Protein AF-A0A8S1LLL3-F1 (afdb_monomer)

Organism: NCBI:txid65129

pLDDT: mean 81.19, std 13.96, range [47.59, 97.06]

Radius of gyration: 31.48 Å; Cα contacts (8 Å, |Δi|>4): 76; chains: 1; bounding box: 85×36×88 Å

Foldseek 3Di:
DDDPPDDDPDPPPPPPPPPPPDPDPPPQPQQVVLLVLLQVLQVVLVVLVVVLVVVCVVPNDPVSVVSNVSSCVSNVSSVVSNVLVVCVVVVPPPRGSVPGDRPDD

Sequence (105 aa):
MKDYSETRPLNKKRVVRSESPPPLRIRYNRPYKTIVLSFFLLSAGILFTEQGILQYQEKGLGETYPIFILAIMLLIPGVFYSGMFILIVLGIGGFTYDMLPSVNN

Mean predicted aligned error: 13.16 Å

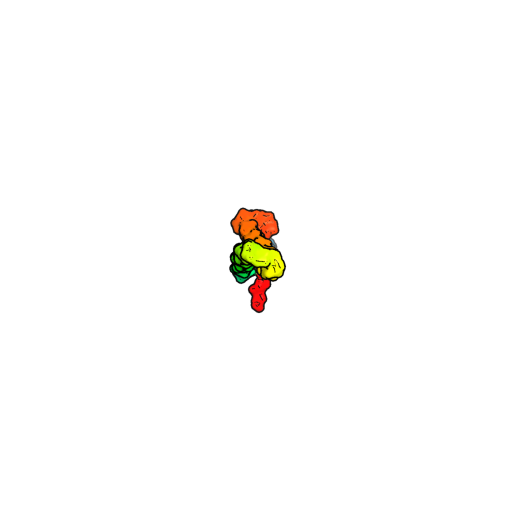InterPro domains:
  IPR008590 Transmembrane protein 230/134 [PF05915] (25-102)

Structure (mmCIF, N/CA/C/O backbone):
data_AF-A0A8S1LLL3-F1
#
_entry.id   AF-A0A8S1LLL3-F1
#
loop_
_atom_site.group_PDB
_atom_site.id
_atom_site.type_symbol
_atom_site.label_atom_id
_atom_site.label_alt_id
_atom_site.label_comp_id
_atom_site.label_asym_id
_atom_site.label_entity_id
_atom_site.label_seq_id
_atom_site.pdbx_PDB_ins_code
_atom_site.Cartn_x
_atom_site.Cartn_y
_atom_site.Cartn_z
_atom_site.occupancy
_atom_site.B_iso_or_equiv
_atom_site.auth_seq_id
_atom_site.auth_comp_id
_atom_site.auth_asym_id
_atom_site.auth_atom_id
_atom_site.pdbx_PDB_model_num
ATOM 1 N N . MET A 1 1 ? 62.919 -29.865 -66.791 1.00 50.34 1 MET A N 1
ATOM 2 C CA . MET A 1 1 ? 63.396 -28.942 -65.739 1.00 50.34 1 MET A CA 1
ATOM 3 C C . MET A 1 1 ? 62.191 -28.617 -64.868 1.00 50.34 1 MET A C 1
ATOM 5 O O . MET A 1 1 ? 61.206 -28.147 -65.416 1.00 50.34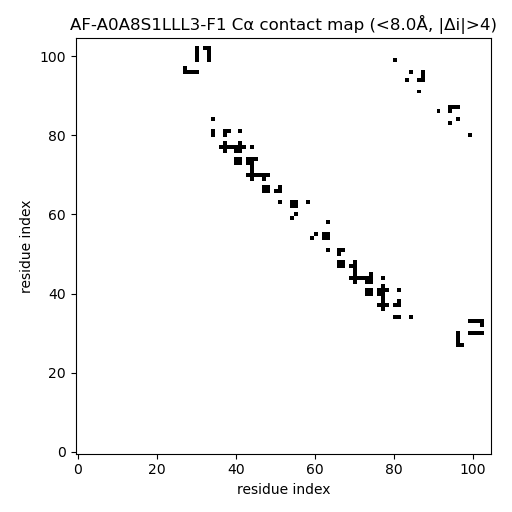 1 MET A O 1
ATOM 9 N N . LYS A 1 2 ? 62.180 -29.031 -63.594 1.00 47.59 2 LYS A N 1
ATOM 10 C CA . LYS A 1 2 ? 61.034 -28.838 -62.687 1.00 47.59 2 LYS A CA 1
ATOM 11 C C . LYS A 1 2 ? 61.208 -27.502 -61.966 1.00 47.59 2 LYS A C 1
ATOM 13 O O . LYS A 1 2 ? 62.124 -27.392 -61.157 1.00 47.59 2 LYS A O 1
ATOM 18 N N . ASP A 1 3 ? 60.354 -26.530 -62.266 1.00 54.78 3 ASP A N 1
ATOM 19 C CA . ASP A 1 3 ? 60.279 -25.280 -61.509 1.00 54.78 3 ASP A CA 1
ATOM 20 C C . ASP A 1 3 ? 59.449 -25.508 -60.244 1.00 54.78 3 ASP A C 1
ATOM 22 O O . ASP A 1 3 ? 58.238 -25.723 -60.293 1.00 54.78 3 ASP A O 1
ATOM 26 N N . TYR A 1 4 ? 60.124 -25.507 -59.098 1.00 58.31 4 TYR A N 1
ATOM 27 C CA . TYR A 1 4 ? 59.497 -25.533 -57.782 1.00 58.31 4 TYR A CA 1
ATOM 28 C C . TYR A 1 4 ? 59.288 -24.089 -57.314 1.00 58.31 4 TYR A C 1
ATOM 30 O O . TYR A 1 4 ? 60.053 -23.573 -56.503 1.00 58.31 4 TYR A O 1
ATOM 38 N N . SER A 1 5 ? 58.258 -23.411 -57.828 1.00 61.78 5 SER A N 1
ATOM 39 C CA . SER A 1 5 ? 57.829 -22.128 -57.263 1.00 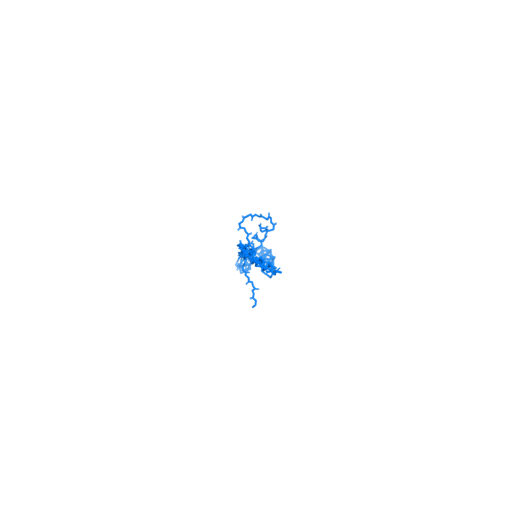61.78 5 SER A CA 1
ATOM 40 C C . SER A 1 5 ? 57.013 -22.387 -55.993 1.00 61.78 5 SER A C 1
ATOM 42 O O . SER A 1 5 ? 55.825 -22.706 -56.039 1.00 61.78 5 SER A O 1
ATOM 44 N N . GLU A 1 6 ? 57.698 -22.299 -54.857 1.00 59.78 6 GLU A N 1
ATOM 45 C CA . GLU A 1 6 ? 57.199 -22.472 -53.493 1.00 59.78 6 GLU A CA 1
ATOM 46 C C . GLU A 1 6 ? 56.085 -21.445 -53.175 1.00 59.78 6 GLU A C 1
ATOM 48 O O . GLU A 1 6 ? 56.345 -20.315 -52.763 1.00 59.78 6 GLU A O 1
ATOM 53 N N . THR A 1 7 ? 54.810 -21.798 -53.363 1.00 59.97 7 THR A N 1
ATOM 54 C CA . THR A 1 7 ? 53.689 -20.952 -52.916 1.00 59.97 7 THR A CA 1
ATOM 55 C C . THR A 1 7 ? 53.483 -21.126 -51.415 1.00 59.97 7 THR A C 1
ATOM 57 O O . THR A 1 7 ? 52.747 -22.012 -50.978 1.00 59.97 7 THR A O 1
ATOM 60 N N . ARG A 1 8 ? 54.121 -20.282 -50.599 1.00 63.34 8 ARG A N 1
ATOM 61 C CA . ARG A 1 8 ? 53.780 -20.178 -49.172 1.00 63.34 8 ARG A CA 1
ATOM 62 C C . ARG A 1 8 ? 52.448 -19.436 -49.036 1.00 63.34 8 ARG A C 1
ATOM 64 O O . ARG A 1 8 ? 52.376 -18.277 -49.449 1.00 63.34 8 ARG A O 1
ATOM 71 N N . PRO A 1 9 ? 51.390 -20.034 -48.461 1.00 57.69 9 PRO A N 1
ATOM 72 C CA . PRO A 1 9 ? 50.170 -19.286 -48.212 1.00 57.69 9 PRO A CA 1
ATOM 73 C C . PRO A 1 9 ? 50.451 -18.218 -47.150 1.00 57.69 9 PRO A C 1
ATOM 75 O O . PRO A 1 9 ? 50.887 -18.525 -46.038 1.00 57.69 9 PRO A O 1
ATOM 78 N N . LEU A 1 10 ? 50.211 -16.955 -47.516 1.00 63.34 10 LEU A N 1
ATOM 79 C CA . LEU A 1 10 ? 50.254 -15.813 -46.609 1.00 63.34 10 LEU A CA 1
ATOM 80 C C . LEU A 1 10 ? 49.419 -16.140 -45.366 1.00 63.34 10 LEU A C 1
ATOM 82 O O . LEU A 1 10 ? 48.229 -16.445 -45.461 1.00 63.34 10 LEU A O 1
ATOM 86 N N . ASN A 1 11 ? 50.062 -16.078 -44.202 1.00 61.19 11 ASN A N 1
ATOM 87 C CA . ASN A 1 11 ? 49.442 -16.265 -42.900 1.00 61.19 11 ASN A CA 1
ATOM 88 C C . ASN A 1 11 ? 48.256 -15.296 -42.761 1.00 61.19 11 ASN A C 1
ATOM 90 O O . ASN A 1 11 ? 48.428 -14.092 -42.552 1.00 61.19 11 ASN A O 1
ATOM 94 N N . LYS A 1 12 ? 47.041 -15.828 -42.932 1.00 60.69 12 LYS A N 1
ATOM 95 C CA . LYS A 1 12 ? 45.783 -15.110 -42.751 1.00 60.69 12 LYS A CA 1
ATOM 96 C C . LYS A 1 12 ? 45.675 -14.751 -41.274 1.00 60.69 12 LYS A C 1
ATOM 98 O O . LYS A 1 12 ? 45.173 -15.547 -40.482 1.00 60.69 12 LYS A O 1
ATOM 103 N N . LYS A 1 13 ? 46.156 -13.558 -40.902 1.00 61.12 13 LYS A N 1
ATOM 104 C CA . LYS A 1 13 ? 45.937 -12.976 -39.572 1.00 61.12 13 LYS A CA 1
ATOM 105 C C . LYS A 1 13 ? 44.446 -13.093 -39.259 1.00 61.12 13 LYS A C 1
ATOM 107 O O . LYS A 1 13 ? 43.624 -12.437 -39.900 1.00 61.12 13 LYS A O 1
ATOM 112 N N . ARG A 1 14 ? 44.087 -13.960 -38.306 1.00 64.75 14 ARG A N 1
ATOM 113 C CA . ARG A 1 14 ? 42.735 -13.981 -37.745 1.00 64.75 14 ARG A CA 1
ATOM 114 C C . ARG A 1 14 ? 42.510 -12.603 -37.144 1.00 64.75 14 ARG A C 1
ATOM 116 O O . ARG A 1 14 ? 43.152 -12.249 -36.160 1.00 64.75 14 ARG A O 1
ATOM 123 N N . VAL A 1 15 ? 41.621 -11.830 -37.755 1.00 65.25 15 VAL A N 1
ATOM 124 C CA . VAL A 1 15 ? 41.028 -10.665 -37.108 1.00 65.25 15 VAL A CA 1
ATOM 125 C C . VAL A 1 15 ? 40.229 -11.230 -35.942 1.00 65.25 15 VAL A C 1
ATOM 127 O O . VAL A 1 15 ? 39.118 -11.724 -36.121 1.00 65.25 15 VAL A O 1
ATOM 130 N N . VAL A 1 16 ? 40.844 -11.262 -34.761 1.00 65.25 16 VAL A N 1
ATOM 131 C CA . VAL A 1 16 ? 40.122 -11.480 -33.512 1.00 65.25 16 VAL A CA 1
ATOM 132 C C . VAL A 1 16 ? 39.260 -10.242 -33.371 1.00 65.25 16 VAL A C 1
ATOM 134 O O . VAL A 1 16 ? 39.746 -9.184 -32.976 1.00 65.25 16 VAL A O 1
ATOM 137 N N . ARG A 1 17 ? 38.006 -10.331 -33.823 1.00 64.94 17 ARG A N 1
ATOM 138 C CA . ARG A 1 17 ? 37.040 -9.279 -33.552 1.00 64.94 17 ARG A CA 1
ATOM 139 C C . ARG A 1 17 ? 36.981 -9.143 -32.041 1.00 64.94 17 ARG A C 1
ATOM 141 O O . ARG A 1 17 ? 36.552 -10.062 -31.349 1.00 64.94 17 ARG A O 1
ATOM 148 N N . SER A 1 18 ? 37.405 -7.989 -31.548 1.00 64.44 18 SER A N 1
ATOM 149 C CA . SER A 1 18 ? 37.011 -7.466 -30.250 1.00 64.44 18 SER A CA 1
ATOM 150 C C . SER A 1 18 ? 35.523 -7.113 -30.320 1.00 64.44 18 SER A C 1
ATOM 152 O O . SER A 1 18 ? 35.139 -5.953 -30.210 1.00 64.44 18 SER A O 1
ATOM 154 N N . GLU A 1 19 ? 34.677 -8.100 -30.617 1.00 68.00 19 GLU A N 1
ATOM 155 C CA . GLU A 1 19 ? 33.266 -8.009 -30.295 1.00 68.00 19 GLU A CA 1
ATOM 156 C C . GLU A 1 19 ? 33.254 -8.058 -28.770 1.00 68.00 19 GLU A C 1
ATOM 158 O O . GLU A 1 19 ? 33.456 -9.107 -28.155 1.00 68.00 19 GLU A O 1
ATOM 163 N N . SER A 1 20 ? 33.155 -6.876 -28.156 1.00 70.31 20 SER A N 1
ATOM 164 C CA . SER A 1 20 ? 32.773 -6.766 -26.756 1.00 70.31 20 SER A CA 1
ATOM 165 C C . SER A 1 20 ? 31.594 -7.716 -26.538 1.00 70.31 20 SER A C 1
ATOM 167 O O . SER A 1 20 ? 30.707 -7.778 -27.399 1.00 70.31 20 SER A O 1
ATOM 169 N N . PRO A 1 21 ? 31.606 -8.515 -25.454 1.00 75.81 21 PRO A N 1
ATOM 170 C CA . PRO A 1 21 ? 30.572 -9.512 -25.247 1.00 75.81 21 PRO A CA 1
ATOM 171 C C . PRO A 1 21 ? 29.208 -8.827 -25.378 1.00 75.81 21 PRO A C 1
ATOM 173 O O . PRO A 1 21 ? 29.049 -7.710 -24.869 1.00 75.81 21 PRO A O 1
ATOM 176 N N . PRO A 1 22 ? 28.245 -9.440 -26.093 1.00 73.69 22 PRO A N 1
ATOM 177 C CA . PRO A 1 22 ? 26.919 -8.865 -26.230 1.00 73.69 22 PRO A CA 1
ATOM 178 C C . PRO A 1 22 ? 26.404 -8.504 -24.833 1.00 73.69 22 PRO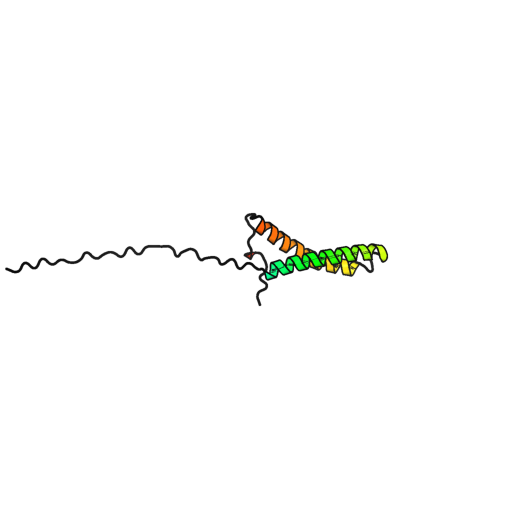 A C 1
ATOM 180 O O . PRO A 1 22 ? 26.620 -9.286 -23.899 1.00 73.69 22 PRO A O 1
ATOM 183 N N . PRO A 1 23 ? 25.775 -7.327 -24.663 1.00 73.81 23 PRO A N 1
ATOM 184 C CA .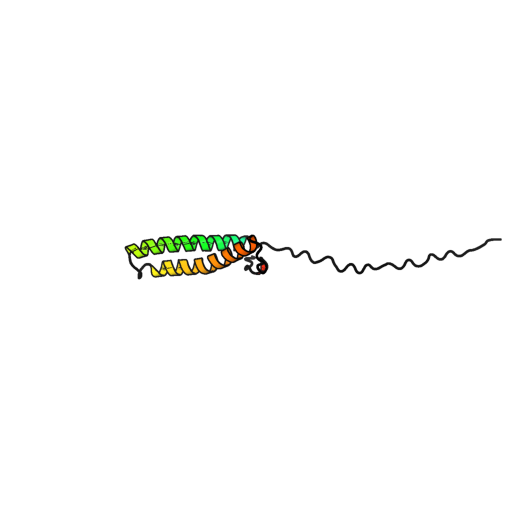 PRO A 1 23 ? 25.346 -6.869 -23.353 1.00 73.81 23 PRO A CA 1
ATOM 185 C C . PRO A 1 23 ? 24.527 -7.971 -22.685 1.00 73.81 23 PRO A C 1
ATOM 187 O O . PRO A 1 23 ? 23.646 -8.569 -23.316 1.00 73.81 23 PRO A O 1
ATOM 190 N N . LEU A 1 24 ? 24.856 -8.265 -21.422 1.00 72.38 24 LEU A N 1
ATOM 191 C CA . LEU A 1 24 ? 24.112 -9.217 -20.607 1.00 72.38 24 LEU A CA 1
ATOM 192 C C . LEU A 1 24 ? 22.636 -8.851 -20.721 1.00 72.38 24 LEU A C 1
ATOM 194 O O . LEU A 1 24 ? 22.238 -7.742 -20.365 1.00 72.38 24 LEU A O 1
ATOM 198 N N . ARG A 1 25 ? 21.828 -9.763 -21.270 1.00 66.06 25 ARG A N 1
ATOM 199 C CA . ARG A 1 25 ? 20.378 -9.589 -21.301 1.00 66.06 25 ARG A CA 1
ATOM 200 C C . ARG A 1 25 ? 19.926 -9.539 -19.848 1.00 66.06 25 ARG A C 1
ATOM 202 O O . ARG A 1 25 ? 19.799 -10.589 -19.219 1.00 66.06 25 ARG A O 1
ATOM 209 N N . ILE A 1 26 ? 19.722 -8.337 -19.312 1.00 61.69 26 ILE A N 1
ATOM 210 C CA . ILE A 1 26 ? 19.139 -8.154 -17.987 1.00 61.69 26 ILE A CA 1
ATOM 211 C C . ILE A 1 26 ? 17.728 -8.716 -18.093 1.00 61.69 26 ILE A C 1
ATOM 213 O O . ILE A 1 26 ? 16.834 -8.128 -18.706 1.00 61.69 26 ILE A O 1
ATOM 217 N N . ARG A 1 27 ? 17.546 -9.930 -17.579 1.00 58.66 27 ARG A N 1
ATOM 218 C CA . ARG A 1 27 ? 16.231 -10.540 -17.482 1.00 58.66 27 ARG A CA 1
ATOM 219 C C . ARG A 1 27 ? 15.543 -9.833 -16.322 1.00 58.66 27 ARG A C 1
ATOM 221 O O . ARG A 1 27 ? 15.713 -10.237 -15.179 1.00 58.66 27 ARG A O 1
ATOM 228 N N . TYR A 1 28 ? 14.804 -8.768 -16.623 1.00 61.03 28 TYR A N 1
ATOM 229 C CA . TYR A 1 28 ? 13.932 -8.125 -15.646 1.00 61.03 28 TYR A CA 1
ATOM 230 C C . TYR A 1 28 ? 12.935 -9.163 -15.136 1.00 61.03 28 TYR A C 1
ATOM 232 O O . TYR A 1 28 ? 11.994 -9.543 -15.840 1.00 61.03 28 TYR A O 1
ATOM 240 N N . ASN A 1 29 ? 13.173 -9.663 -13.926 1.00 68.75 29 ASN A N 1
ATOM 241 C CA . ASN A 1 29 ? 12.236 -10.548 -13.267 1.00 68.75 29 ASN A CA 1
ATOM 242 C C . ASN A 1 29 ? 11.100 -9.678 -12.742 1.00 68.75 29 ASN A C 1
ATOM 244 O O . ASN A 1 29 ? 11.254 -9.000 -11.733 1.00 68.75 29 ASN A O 1
ATOM 248 N N . ARG A 1 30 ? 9.980 -9.636 -13.463 1.00 75.00 30 ARG A N 1
ATOM 249 C CA . ARG A 1 30 ? 8.805 -8.875 -13.033 1.00 75.00 30 ARG A CA 1
ATOM 250 C C . ARG A 1 30 ? 8.270 -9.520 -11.745 1.00 75.00 30 ARG A C 1
ATOM 252 O O . ARG A 1 30 ? 7.830 -10.671 -11.804 1.00 75.00 30 ARG A O 1
ATOM 259 N N . PRO A 1 31 ? 8.289 -8.832 -10.589 1.00 82.94 31 PRO A N 1
ATOM 260 C CA . PRO A 1 31 ? 7.911 -9.416 -9.307 1.00 82.94 31 PRO A CA 1
ATOM 261 C C . PRO A 1 31 ? 6.383 -9.447 -9.170 1.00 82.94 31 PRO A C 1
ATOM 263 O O . PRO A 1 31 ? 5.789 -8.731 -8.367 1.00 82.94 31 PRO A O 1
ATOM 266 N N . TYR A 1 32 ? 5.728 -10.288 -9.975 1.00 82.44 32 TYR A N 1
ATOM 267 C CA . TYR A 1 32 ? 4.267 -10.392 -10.042 1.00 82.44 32 TYR A CA 1
ATOM 268 C C . TYR A 1 32 ? 3.629 -10.667 -8.676 1.00 82.44 32 TYR A C 1
ATOM 270 O O . TYR A 1 32 ? 2.589 -10.096 -8.370 1.00 82.44 32 TYR A O 1
ATOM 278 N N . LYS A 1 33 ? 4.274 -11.478 -7.826 1.00 85.88 33 LYS A N 1
ATOM 279 C CA . LYS A 1 33 ? 3.803 -11.753 -6.460 1.00 85.88 33 LYS A CA 1
ATOM 280 C C . LYS A 1 33 ? 3.736 -10.486 -5.609 1.00 85.88 33 LYS A C 1
ATOM 282 O O . LYS A 1 33 ? 2.731 -10.250 -4.953 1.00 85.88 33 LYS A O 1
ATOM 287 N N . THR A 1 34 ? 4.782 -9.666 -5.653 1.00 86.81 34 THR A N 1
ATOM 288 C CA . THR A 1 34 ? 4.864 -8.408 -4.901 1.00 86.81 34 THR A CA 1
ATOM 289 C C . THR A 1 34 ? 3.828 -7.405 -5.391 1.00 86.81 34 THR A C 1
ATOM 291 O O . THR A 1 34 ? 3.214 -6.721 -4.582 1.00 86.81 34 THR A O 1
ATOM 294 N N . ILE A 1 35 ? 3.587 -7.366 -6.705 1.00 88.06 35 ILE A N 1
ATOM 295 C CA . ILE A 1 35 ? 2.554 -6.517 -7.311 1.00 88.06 35 ILE A CA 1
ATOM 296 C C . ILE A 1 35 ? 1.161 -6.957 -6.845 1.00 88.06 35 ILE A C 1
ATOM 298 O O . ILE A 1 35 ? 0.371 -6.141 -6.388 1.00 88.06 35 ILE A O 1
ATOM 302 N N . VAL A 1 36 ? 0.849 -8.253 -6.915 1.00 91.44 36 VAL A N 1
ATOM 303 C CA . VAL A 1 36 ? -0.449 -8.765 -6.446 1.00 91.44 36 VAL A CA 1
ATOM 304 C C . VAL A 1 36 ? -0.627 -8.508 -4.948 1.00 91.44 36 VAL A C 1
ATOM 306 O O . VAL A 1 36 ? -1.693 -8.066 -4.524 1.00 91.44 36 VAL A O 1
ATOM 309 N N . LEU A 1 37 ? 0.423 -8.723 -4.153 1.00 92.19 37 LEU A N 1
ATOM 310 C CA . LEU A 1 37 ? 0.399 -8.481 -2.715 1.00 92.19 37 LEU A CA 1
ATOM 311 C C . LEU A 1 37 ? 0.180 -7.000 -2.379 1.00 92.19 37 LEU A C 1
ATOM 313 O O . LEU A 1 37 ? -0.584 -6.707 -1.466 1.00 92.19 37 LEU A O 1
ATOM 317 N N . SER A 1 38 ? 0.802 -6.064 -3.101 1.00 92.56 38 SER A N 1
ATOM 318 C CA . SER A 1 38 ? 0.620 -4.632 -2.838 1.00 92.56 38 SER A CA 1
ATOM 319 C C . SER A 1 38 ? -0.801 -4.165 -3.134 1.00 92.56 38 SER A C 1
ATOM 321 O O . SER A 1 38 ? -1.387 -3.457 -2.317 1.00 92.56 38 SER A O 1
ATOM 323 N N . PHE A 1 39 ? -1.396 -4.618 -4.241 1.00 93.88 39 PHE A N 1
ATOM 324 C CA . PHE A 1 39 ? -2.803 -4.340 -4.534 1.00 93.88 39 PHE A CA 1
ATOM 325 C C . PHE A 1 39 ? -3.743 -4.982 -3.513 1.00 93.88 39 PHE A C 1
ATOM 327 O O . PHE A 1 39 ? -4.714 -4.349 -3.099 1.00 93.88 39 PHE A O 1
ATOM 334 N N . PHE A 1 40 ? -3.436 -6.199 -3.058 1.00 95.50 40 PHE A N 1
ATOM 335 C CA . PHE A 1 40 ? -4.190 -6.844 -1.988 1.00 95.50 40 PHE A CA 1
ATOM 336 C C . PHE A 1 40 ? -4.138 -6.021 -0.693 1.00 95.50 40 PHE A C 1
ATOM 338 O O . PHE A 1 40 ? -5.187 -5.670 -0.157 1.0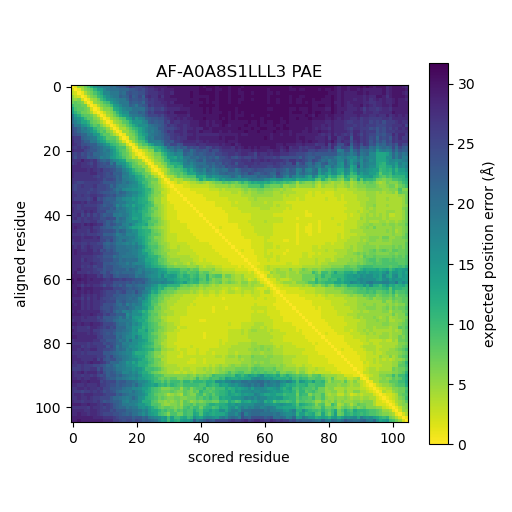0 95.50 40 PHE A O 1
ATOM 345 N N . LEU A 1 41 ? -2.940 -5.644 -0.237 1.00 95.62 41 LEU A N 1
ATOM 346 C CA . LEU A 1 41 ? -2.728 -4.807 0.950 1.00 95.62 41 LEU A CA 1
ATOM 347 C C . LEU A 1 41 ? -3.474 -3.472 0.844 1.00 95.62 41 LEU A C 1
ATOM 349 O O . LEU A 1 41 ? -4.156 -3.075 1.786 1.00 95.62 41 LEU A O 1
ATOM 353 N N . LEU A 1 42 ? -3.397 -2.815 -0.317 1.00 95.56 42 LEU A N 1
ATOM 354 C CA . LEU A 1 42 ? -4.115 -1.573 -0.589 1.00 95.56 42 LEU A CA 1
ATOM 355 C C . LEU A 1 42 ? -5.632 -1.767 -0.459 1.00 95.56 42 LEU A C 1
ATOM 357 O O . LEU A 1 42 ? -6.286 -1.019 0.261 1.00 95.56 42 LEU A O 1
ATOM 361 N N . SER A 1 43 ? -6.186 -2.789 -1.119 1.00 96.62 43 SER A N 1
ATOM 362 C CA . SER A 1 43 ? -7.626 -3.068 -1.084 1.00 96.62 43 SER A CA 1
ATOM 363 C C . SER A 1 43 ? -8.118 -3.421 0.322 1.00 96.62 43 SER A C 1
ATOM 365 O O . SER A 1 43 ? -9.114 -2.868 0.780 1.00 96.62 43 SER A O 1
ATOM 367 N N . ALA A 1 44 ? -7.382 -4.266 1.049 1.00 96.56 44 ALA A N 1
ATOM 368 C CA . ALA A 1 44 ? -7.708 -4.640 2.419 1.00 96.56 44 ALA A CA 1
ATOM 369 C C . ALA A 1 44 ? -7.639 -3.428 3.357 1.00 96.56 44 ALA A C 1
ATOM 371 O O . ALA A 1 44 ? -8.528 -3.235 4.181 1.00 96.56 44 ALA A O 1
ATOM 372 N N . GLY A 1 45 ? -6.622 -2.578 3.202 1.00 96.31 45 GLY A N 1
ATOM 373 C CA . GLY A 1 45 ? -6.482 -1.348 3.973 1.00 96.31 45 GLY A CA 1
ATOM 374 C C . GLY A 1 45 ? -7.639 -0.367 3.753 1.00 96.31 45 GLY A C 1
ATOM 375 O O . GLY A 1 45 ? -8.140 0.210 4.718 1.00 96.31 45 GLY A O 1
ATOM 376 N N . ILE A 1 46 ? -8.116 -0.222 2.510 1.00 96.88 46 ILE A N 1
ATOM 377 C CA . ILE A 1 46 ? -9.304 0.588 2.186 1.00 96.88 46 ILE A CA 1
ATOM 378 C C . ILE A 1 46 ? -10.550 0.017 2.873 1.00 96.88 46 ILE A C 1
ATOM 380 O O . ILE A 1 46 ? -11.263 0.766 3.536 1.00 96.88 46 ILE A O 1
ATOM 384 N N . LEU A 1 47 ? -10.771 -1.300 2.789 1.00 97.06 47 LEU A N 1
ATOM 385 C CA . LEU A 1 47 ? -11.910 -1.957 3.439 1.00 97.06 47 LEU A CA 1
ATOM 386 C C . LEU A 1 47 ? -11.889 -1.773 4.961 1.00 97.06 47 LEU A C 1
ATOM 388 O O . LEU A 1 47 ? -12.904 -1.418 5.552 1.00 97.06 47 LEU A O 1
ATOM 392 N N . PHE A 1 48 ? -10.735 -1.953 5.609 1.00 96.00 48 PHE A N 1
ATOM 393 C CA . PHE A 1 48 ? -10.624 -1.705 7.049 1.00 96.00 48 PHE A CA 1
ATOM 394 C C . PHE A 1 48 ? -10.820 -0.233 7.410 1.00 96.00 48 PHE A C 1
ATOM 396 O O . PHE A 1 48 ? -11.359 0.061 8.471 1.00 96.00 48 PHE A O 1
ATOM 403 N N . THR A 1 49 ? -10.433 0.694 6.533 1.00 95.69 49 THR A N 1
ATOM 404 C CA . THR A 1 49 ? -10.680 2.126 6.747 1.00 95.69 49 THR A CA 1
ATOM 405 C C . THR A 1 49 ? -12.173 2.434 6.683 1.00 95.69 49 THR A C 1
ATOM 407 O O . THR A 1 49 ? -12.682 3.135 7.551 1.00 95.69 49 THR A O 1
ATOM 410 N N . GLU A 1 50 ? -12.887 1.881 5.701 1.00 96.00 50 GLU A N 1
ATOM 411 C CA . GLU A 1 50 ? -14.338 2.036 5.561 1.00 96.00 50 GLU A CA 1
ATOM 412 C C . GLU A 1 50 ? -15.082 1.463 6.775 1.00 96.00 50 GLU A C 1
ATOM 414 O O . GLU A 1 50 ? -15.884 2.160 7.396 1.00 96.00 50 GLU A O 1
ATOM 419 N N . GLN A 1 51 ? -14.749 0.232 7.178 1.00 94.56 51 GLN A N 1
ATOM 420 C CA . GLN A 1 51 ? -15.305 -0.391 8.384 1.00 94.56 51 GLN A CA 1
ATOM 421 C C . GLN A 1 51 ? -14.972 0.411 9.649 1.00 94.56 51 GLN A C 1
ATOM 423 O O . GLN A 1 51 ? -15.830 0.598 10.508 1.00 94.56 51 GLN A O 1
ATOM 428 N N . GLY A 1 52 ? -13.749 0.941 9.744 1.00 93.75 52 GLY A N 1
ATOM 429 C CA . GLY A 1 52 ? -13.341 1.829 10.828 1.00 93.75 52 GLY A CA 1
ATOM 430 C C . GLY A 1 52 ? -14.178 3.108 10.871 1.00 93.75 52 GLY A C 1
ATOM 431 O O . GLY A 1 52 ? -14.625 3.508 11.936 1.00 93.75 52 GLY A O 1
ATOM 432 N N . ILE A 1 53 ? -14.471 3.740 9.734 1.00 94.81 53 ILE A N 1
ATOM 433 C CA . ILE A 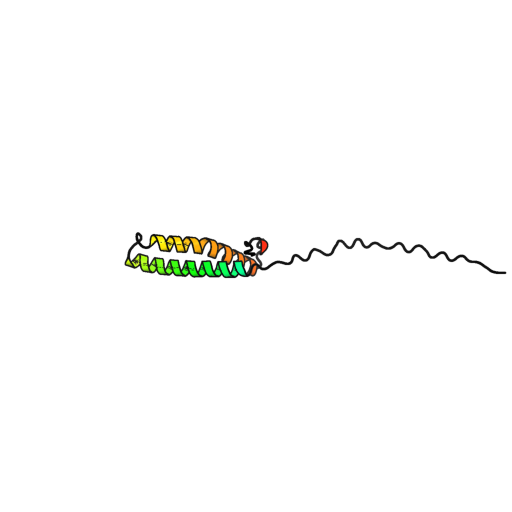1 53 ? -15.317 4.944 9.701 1.00 94.81 53 ILE A CA 1
ATOM 434 C C . ILE A 1 53 ? -16.740 4.630 10.179 1.00 94.81 53 ILE A C 1
ATOM 436 O O . ILE A 1 53 ? -17.278 5.380 10.993 1.00 94.81 53 ILE A O 1
ATOM 440 N N . LEU A 1 54 ? -17.326 3.520 9.721 1.00 94.25 54 LEU A N 1
ATOM 441 C CA . LEU A 1 54 ? -18.660 3.092 10.153 1.00 94.25 54 LEU A CA 1
ATOM 442 C C . LEU A 1 54 ? -18.695 2.828 11.664 1.00 94.25 54 LEU A C 1
ATOM 444 O O . LEU A 1 54 ? -19.534 3.372 12.378 1.00 94.25 54 LEU A O 1
ATOM 448 N N . GLN A 1 55 ? -17.728 2.072 12.184 1.00 92.56 55 GLN A N 1
ATOM 449 C CA . GLN A 1 55 ? -17.672 1.753 13.609 1.00 92.56 55 GLN A CA 1
ATOM 450 C C . GLN A 1 55 ? -17.342 2.973 14.480 1.00 92.56 55 GLN A C 1
ATOM 452 O O . GLN A 1 55 ? -17.840 3.082 15.603 1.00 92.56 55 GLN A O 1
ATOM 457 N N . TYR A 1 56 ? -16.567 3.925 13.957 1.00 94.00 56 TYR A N 1
ATOM 458 C CA . TYR A 1 56 ? -16.295 5.187 14.636 1.00 94.00 56 TYR A CA 1
ATOM 459 C C . TYR A 1 56 ? -17.578 5.984 14.881 1.00 94.00 56 TYR A C 1
ATOM 461 O O . TYR A 1 56 ? -17.757 6.532 15.969 1.00 94.00 56 TYR A O 1
ATOM 469 N N . GLN A 1 57 ? -18.475 6.020 13.893 1.00 92.19 57 GLN A N 1
ATOM 470 C CA . GLN A 1 57 ? -19.756 6.716 14.010 1.00 92.19 57 GLN A CA 1
ATOM 471 C C . GLN A 1 57 ? -20.674 6.076 15.059 1.00 92.19 57 GLN A C 1
ATOM 473 O O . GLN A 1 57 ? -21.414 6.791 15.729 1.00 92.19 57 GLN A O 1
ATOM 478 N N . GLU A 1 58 ? -20.607 4.755 15.234 1.00 92.00 58 GLU A N 1
ATOM 479 C CA . GLU A 1 58 ? -21.465 4.022 16.172 1.00 92.00 58 GLU A CA 1
ATOM 480 C C . GLU A 1 58 ? -20.923 3.986 17.606 1.00 92.00 58 GLU A C 1
ATOM 482 O O . GLU A 1 58 ? -21.687 4.117 18.562 1.00 92.00 58 GLU A O 1
ATOM 487 N N . LYS A 1 59 ? -19.612 3.775 17.773 1.00 89.94 59 LYS A N 1
ATOM 488 C CA . LYS A 1 59 ? -19.000 3.412 19.068 1.00 89.94 59 LYS A CA 1
ATOM 489 C C . LYS A 1 59 ? -17.903 4.370 19.533 1.00 89.94 59 LYS A C 1
ATOM 491 O O . LYS A 1 59 ? -17.358 4.217 20.626 1.00 89.94 59 LYS A O 1
ATOM 496 N N . GLY A 1 60 ? -17.569 5.373 18.722 1.00 88.06 60 GLY A N 1
ATOM 497 C CA . GLY A 1 60 ? -16.516 6.343 19.015 1.00 88.06 60 GLY A CA 1
ATOM 498 C C . GLY A 1 60 ? -15.094 5.791 18.846 1.00 88.06 60 GLY A C 1
ATOM 499 O O . GLY A 1 60 ? -14.866 4.668 18.389 1.00 88.06 60 GLY A O 1
ATOM 500 N N . LEU A 1 61 ? -14.091 6.616 19.175 1.00 85.12 61 LEU A N 1
ATOM 501 C CA . LEU A 1 61 ? -12.677 6.308 18.895 1.00 85.12 61 LEU A CA 1
ATOM 502 C C . LEU A 1 61 ? -12.124 5.133 19.710 1.00 85.12 61 LEU A C 1
ATOM 504 O O . LEU A 1 61 ? -11.254 4.419 19.213 1.00 85.12 61 LEU A O 1
ATOM 508 N N . GLY A 1 62 ? -12.605 4.932 20.941 1.00 85.56 62 GLY A N 1
ATOM 509 C CA . GLY A 1 62 ? -12.026 3.965 21.880 1.00 85.56 62 GLY A CA 1
ATOM 510 C C . GLY A 1 62 ? -12.065 2.524 21.370 1.00 85.56 62 GLY A C 1
ATOM 511 O O . GLY A 1 62 ? -11.073 1.809 21.467 1.00 85.56 62 GLY A O 1
ATOM 512 N N . GLU A 1 63 ? -13.179 2.122 20.759 1.00 84.69 63 GLU A N 1
ATOM 513 C CA . GLU A 1 63 ? -13.340 0.773 20.201 1.00 84.69 63 GLU A CA 1
ATOM 514 C C . GLU A 1 63 ? -12.812 0.640 18.766 1.00 84.69 63 GLU A C 1
ATOM 516 O O . GLU A 1 63 ? -12.577 -0.467 18.288 1.00 84.69 63 GLU A O 1
ATOM 521 N N . THR A 1 64 ? -12.607 1.762 18.078 1.00 91.88 64 THR A N 1
ATOM 522 C CA . THR A 1 64 ? -12.314 1.785 16.637 1.00 91.88 64 THR A CA 1
ATOM 523 C C . THR A 1 64 ? -10.822 1.933 16.328 1.00 91.88 64 THR A C 1
ATOM 525 O O . THR A 1 64 ? -10.343 1.511 15.275 1.00 91.88 64 THR A O 1
ATOM 528 N N . TYR A 1 65 ? -10.052 2.473 17.276 1.00 92.25 65 TYR A N 1
ATOM 529 C CA . TYR A 1 65 ? -8.592 2.590 17.222 1.00 92.25 65 TYR A CA 1
ATOM 530 C C . TYR A 1 65 ? -7.850 1.348 16.664 1.00 92.25 65 TYR A C 1
ATOM 532 O O . TYR A 1 65 ? -6.977 1.534 15.810 1.00 92.25 65 TYR A O 1
ATOM 540 N N . PRO A 1 66 ? -8.180 0.093 17.050 1.00 93.56 66 PRO A N 1
ATOM 541 C CA . PRO A 1 66 ? -7.439 -1.079 16.582 1.00 93.56 66 PRO A CA 1
ATOM 542 C C . PRO A 1 66 ? -7.604 -1.298 15.076 1.00 93.56 66 PRO A C 1
ATOM 544 O O . PRO A 1 66 ? -6.653 -1.666 14.389 1.00 93.56 66 PRO A O 1
ATOM 547 N N . ILE A 1 67 ? -8.805 -1.035 14.554 1.00 93.44 67 ILE A N 1
ATOM 548 C CA . ILE A 1 67 ? -9.134 -1.200 13.135 1.00 93.44 67 ILE A CA 1
ATOM 549 C C . ILE A 1 67 ? -8.401 -0.155 12.305 1.00 93.44 67 ILE A C 1
ATOM 551 O O . ILE A 1 67 ? -7.833 -0.491 11.268 1.00 93.44 67 ILE A O 1
ATOM 555 N N . PHE A 1 68 ? -8.330 1.087 12.787 1.00 94.00 68 PHE A N 1
ATOM 556 C CA . PHE A 1 68 ? -7.549 2.123 12.116 1.00 94.00 68 PHE A CA 1
ATOM 557 C C . PHE A 1 68 ? -6.051 1.818 12.106 1.00 94.00 68 PHE A C 1
ATOM 559 O O . PHE A 1 68 ? -5.406 2.037 11.083 1.00 94.00 68 PHE A O 1
ATOM 566 N N . ILE A 1 69 ? -5.490 1.262 13.185 1.00 95.38 69 ILE A N 1
ATOM 567 C CA . ILE A 1 69 ? -4.093 0.798 13.169 1.00 95.38 69 ILE A CA 1
ATOM 568 C C . ILE A 1 69 ? -3.893 -0.262 12.093 1.00 95.38 69 ILE A C 1
ATOM 570 O O . ILE A 1 69 ? -2.951 -0.169 11.307 1.00 95.38 69 ILE A O 1
ATOM 574 N N . LEU A 1 70 ? -4.779 -1.253 12.042 1.00 94.62 70 LEU A N 1
ATOM 575 C CA . LEU A 1 70 ? -4.682 -2.353 11.091 1.00 94.62 70 LEU A CA 1
ATOM 576 C C . LEU A 1 70 ? -4.808 -1.839 9.648 1.00 94.62 70 LEU A C 1
ATOM 578 O O . LEU A 1 70 ? -4.018 -2.218 8.784 1.00 94.62 70 LEU A O 1
ATOM 582 N N . ALA A 1 71 ? -5.714 -0.888 9.410 1.00 95.38 71 ALA A N 1
ATOM 583 C CA . ALA A 1 71 ? -5.838 -0.188 8.140 1.00 95.38 71 ALA A CA 1
ATOM 584 C C . ALA A 1 71 ? -4.543 0.544 7.754 1.00 95.38 71 ALA A C 1
ATOM 586 O O . ALA A 1 71 ? -4.050 0.361 6.644 1.00 95.38 71 ALA A O 1
ATOM 587 N N . ILE A 1 72 ? -3.944 1.314 8.670 1.00 95.94 72 ILE A N 1
ATOM 588 C CA . ILE A 1 72 ? -2.688 2.046 8.431 1.00 95.94 72 ILE A CA 1
ATOM 589 C C . ILE A 1 72 ? -1.535 1.081 8.121 1.00 95.94 72 ILE A C 1
ATOM 591 O O . ILE A 1 72 ? -0.785 1.307 7.169 1.00 95.94 72 ILE A O 1
ATOM 595 N N . MET A 1 73 ? -1.411 -0.014 8.877 1.00 96.44 73 MET A N 1
ATOM 596 C CA . MET A 1 73 ? -0.370 -1.029 8.669 1.00 96.44 73 MET A CA 1
ATOM 597 C C . MET A 1 73 ? -0.444 -1.680 7.284 1.00 96.44 73 MET A C 1
ATOM 599 O O . MET A 1 73 ? 0.589 -2.066 6.741 1.00 96.44 73 MET A O 1
ATOM 603 N N . LEU A 1 74 ? -1.641 -1.790 6.705 1.00 96.06 74 LEU A N 1
ATOM 604 C CA . LEU A 1 74 ? -1.852 -2.340 5.365 1.00 96.06 74 LEU A CA 1
ATOM 605 C C . LEU A 1 74 ? -1.716 -1.270 4.274 1.00 96.06 74 LEU A C 1
ATOM 607 O O . LEU A 1 74 ? -1.108 -1.518 3.231 1.00 96.06 74 LEU A O 1
ATOM 611 N N . LEU A 1 75 ? -2.240 -0.067 4.521 1.00 95.31 75 LEU A N 1
ATOM 612 C CA . LEU A 1 75 ? -2.246 1.030 3.557 1.00 95.31 75 LEU A CA 1
ATOM 613 C C . LEU A 1 75 ? -0.848 1.562 3.265 1.00 95.31 75 LEU A C 1
ATOM 615 O O . LEU A 1 75 ? -0.549 1.796 2.100 1.00 95.31 75 LEU A O 1
ATOM 619 N N . ILE A 1 76 ? 0.015 1.737 4.272 1.00 94.69 76 ILE A N 1
ATOM 620 C CA . ILE A 1 76 ? 1.371 2.270 4.060 1.00 94.69 76 ILE A CA 1
ATOM 621 C C . ILE A 1 76 ? 2.140 1.443 3.011 1.00 94.69 76 ILE A C 1
ATOM 623 O O . ILE A 1 76 ? 2.530 2.006 1.984 1.00 94.69 76 ILE A O 1
ATOM 627 N N . PRO A 1 77 ? 2.342 0.122 3.198 1.00 92.81 77 PRO A N 1
ATOM 628 C CA . PRO A 1 77 ? 3.018 -0.685 2.191 1.00 92.81 77 PRO A CA 1
ATOM 629 C C . PRO A 1 77 ? 2.175 -0.835 0.918 1.00 92.81 77 PRO A C 1
ATOM 631 O O . PRO A 1 77 ? 2.735 -0.800 -0.176 1.00 92.81 77 PRO A O 1
ATOM 634 N N . GLY A 1 78 ? 0.846 -0.960 1.034 1.00 93.25 78 GLY A N 1
ATOM 635 C CA . GLY A 1 78 ? -0.057 -1.084 -0.112 1.00 93.25 78 GLY A CA 1
ATOM 636 C C . GLY A 1 78 ? 0.095 0.075 -1.097 1.00 93.25 78 GLY A C 1
ATOM 637 O O . GLY A 1 78 ? 0.452 -0.157 -2.250 1.00 93.25 78 GLY A O 1
ATOM 638 N N . VAL A 1 79 ? -0.084 1.312 -0.619 1.00 94.69 79 VAL A N 1
ATOM 639 C CA . VAL A 1 79 ? 0.022 2.557 -1.399 1.00 94.69 79 VAL A CA 1
ATOM 640 C C . VAL A 1 79 ? 1.430 2.753 -1.945 1.00 94.69 79 VAL A C 1
ATOM 642 O O . VAL A 1 79 ? 1.586 3.100 -3.116 1.00 94.69 79 VAL A O 1
ATOM 645 N N . PHE A 1 80 ? 2.461 2.529 -1.125 1.00 91.88 80 PHE A N 1
ATOM 646 C CA . PHE A 1 80 ? 3.846 2.728 -1.544 1.00 91.88 80 PHE A CA 1
ATOM 647 C C . PHE A 1 80 ? 4.202 1.832 -2.737 1.00 91.88 80 PHE A C 1
ATOM 649 O O . PHE A 1 80 ? 4.638 2.317 -3.783 1.00 91.88 80 PHE A O 1
ATOM 656 N N . TYR A 1 81 ? 3.957 0.525 -2.628 1.00 90.44 81 TYR A N 1
ATOM 657 C CA . TYR A 1 81 ? 4.320 -0.420 -3.683 1.00 90.44 81 TYR A CA 1
ATOM 658 C C . TYR A 1 81 ? 3.377 -0.362 -4.889 1.00 90.44 81 TYR A C 1
ATOM 660 O O . TYR A 1 81 ? 3.839 -0.522 -6.021 1.00 90.44 81 TYR A O 1
ATOM 668 N N . SER A 1 82 ? 2.077 -0.109 -4.693 1.00 91.69 82 SER A N 1
ATOM 669 C CA . SER A 1 82 ? 1.155 0.105 -5.815 1.00 91.69 82 SER A CA 1
ATOM 670 C C . SER A 1 82 ? 1.501 1.385 -6.577 1.00 91.69 82 SER A C 1
ATOM 672 O O . SER A 1 82 ? 1.496 1.386 -7.805 1.00 91.69 82 SER A O 1
ATOM 674 N N . GLY A 1 83 ? 1.863 2.458 -5.866 1.00 90.81 83 GLY A N 1
ATOM 675 C CA . GLY A 1 83 ? 2.303 3.723 -6.450 1.00 90.81 83 GLY A CA 1
ATOM 676 C C . GLY A 1 83 ? 3.573 3.554 -7.276 1.00 90.81 83 GLY A C 1
ATOM 677 O O . GLY A 1 83 ? 3.595 3.933 -8.443 1.00 90.81 83 GLY A O 1
ATOM 678 N N . MET A 1 84 ? 4.592 2.889 -6.724 1.00 87.81 84 MET A N 1
ATOM 679 C CA . MET A 1 84 ? 5.818 2.551 -7.460 1.00 87.81 84 MET A CA 1
ATOM 680 C C . MET A 1 84 ? 5.512 1.761 -8.737 1.00 87.81 84 MET A C 1
ATOM 682 O O . MET A 1 84 ? 6.041 2.077 -9.800 1.00 87.81 84 MET A O 1
ATOM 686 N N . PHE A 1 85 ? 4.614 0.773 -8.670 1.00 87.62 85 PHE A N 1
ATOM 687 C CA . PHE A 1 85 ? 4.198 0.021 -9.853 1.00 87.62 85 PHE A CA 1
ATOM 688 C C . PHE A 1 85 ? 3.515 0.907 -10.906 1.00 87.62 85 PHE A C 1
ATOM 690 O O . PHE A 1 85 ? 3.826 0.787 -12.089 1.00 87.62 85 PHE A O 1
ATOM 697 N N . ILE A 1 86 ? 2.634 1.823 -10.495 1.00 88.38 86 ILE A N 1
ATOM 698 C CA . ILE A 1 86 ? 1.987 2.777 -11.406 1.00 88.38 86 ILE A CA 1
ATOM 699 C C . ILE A 1 86 ? 3.034 3.666 -12.090 1.00 88.38 86 ILE A C 1
ATOM 701 O O . ILE A 1 86 ? 2.984 3.827 -13.307 1.00 88.38 86 ILE A O 1
ATOM 705 N N . LEU A 1 87 ? 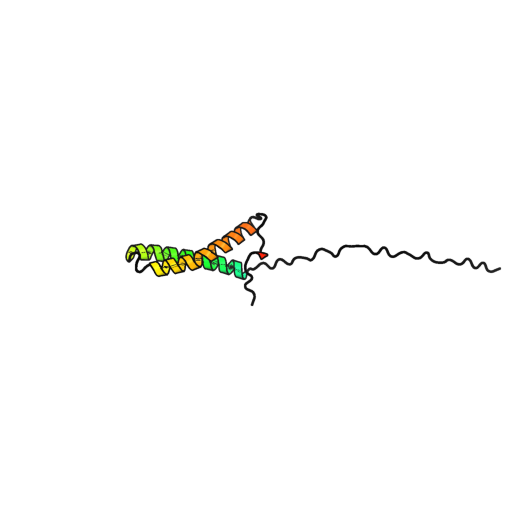4.019 4.187 -11.350 1.00 88.50 87 LEU A N 1
ATOM 706 C CA . LEU A 1 87 ? 5.101 5.009 -11.910 1.00 88.50 87 LEU A CA 1
ATOM 707 C C . LEU A 1 87 ? 5.944 4.235 -12.939 1.00 88.50 87 LEU A C 1
ATOM 709 O O . LEU A 1 87 ? 6.301 4.789 -13.979 1.00 88.50 87 LEU A O 1
ATOM 713 N N . ILE A 1 88 ? 6.197 2.944 -12.687 1.00 85.94 88 ILE A N 1
ATOM 714 C CA . ILE A 1 88 ? 6.874 2.047 -13.637 1.00 85.94 88 ILE A CA 1
ATOM 715 C C . ILE A 1 88 ? 6.027 1.856 -14.904 1.00 85.94 88 ILE A C 1
ATOM 717 O O . ILE A 1 88 ? 6.557 1.928 -16.011 1.00 85.94 88 ILE A O 1
ATOM 721 N N . VAL A 1 89 ? 4.714 1.636 -14.767 1.00 85.06 89 VAL A N 1
ATOM 722 C CA . VAL A 1 89 ? 3.795 1.467 -15.910 1.00 85.06 89 VAL A CA 1
ATOM 723 C C . VAL A 1 89 ? 3.679 2.749 -16.738 1.00 85.06 89 VAL A C 1
ATOM 725 O O . VAL A 1 89 ? 3.593 2.677 -17.961 1.00 85.06 89 VAL A O 1
ATOM 728 N 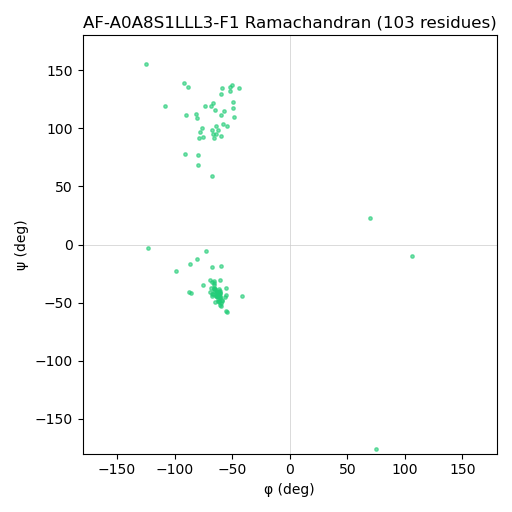N . LEU A 1 90 ? 3.737 3.916 -16.093 1.00 86.88 90 LEU A N 1
ATOM 729 C CA . LEU A 1 90 ? 3.762 5.223 -16.755 1.00 86.88 90 LEU A CA 1
ATOM 730 C C . LEU A 1 90 ? 5.105 5.536 -17.438 1.00 86.88 90 LEU A C 1
ATOM 732 O O . LEU A 1 90 ? 5.213 6.546 -18.129 1.00 86.88 90 LEU A O 1
ATOM 736 N N . GLY A 1 91 ? 6.123 4.686 -17.269 1.00 81.44 91 GLY A N 1
ATOM 737 C CA . GLY A 1 91 ? 7.426 4.853 -17.908 1.00 81.44 91 GLY A CA 1
ATOM 738 C C . GLY A 1 91 ? 8.235 6.029 -17.360 1.00 81.44 91 GLY A C 1
ATOM 739 O O . GLY A 1 91 ? 9.107 6.545 -18.060 1.00 81.44 91 GLY A O 1
ATOM 740 N N . ILE A 1 92 ? 7.958 6.469 -16.127 1.00 82.75 92 ILE A N 1
ATOM 741 C CA . ILE A 1 92 ? 8.715 7.551 -15.493 1.00 82.75 92 ILE A CA 1
ATOM 742 C C . ILE A 1 92 ? 10.133 7.042 -15.214 1.00 82.75 92 ILE A C 1
ATOM 744 O O . ILE A 1 92 ? 10.341 6.065 -14.491 1.00 82.75 92 ILE A O 1
ATOM 748 N N . GLY A 1 93 ? 11.116 7.707 -15.822 1.00 74.75 93 GLY A N 1
ATOM 749 C CA . GLY A 1 93 ? 12.525 7.361 -15.683 1.00 74.75 93 GLY A CA 1
ATOM 750 C C . GLY A 1 93 ? 12.978 7.422 -14.225 1.00 74.75 93 GLY A C 1
ATOM 751 O O . GLY A 1 93 ? 12.662 8.368 -13.509 1.00 74.75 93 GLY A O 1
ATOM 752 N N . GLY A 1 94 ? 13.724 6.405 -13.795 1.00 77.12 94 GLY A N 1
ATOM 753 C CA . GLY A 1 94 ? 14.216 6.281 -12.420 1.00 77.12 94 GLY A CA 1
ATOM 754 C C . GLY A 1 94 ? 13.498 5.223 -11.584 1.00 77.12 94 GLY A C 1
ATOM 755 O O . GLY A 1 94 ? 14.012 4.874 -10.530 1.00 77.12 94 GLY A O 1
ATOM 756 N N . PHE A 1 95 ? 12.385 4.655 -12.060 1.00 77.00 95 PHE A N 1
ATOM 757 C CA . PHE A 1 95 ? 11.695 3.556 -11.383 1.00 77.00 95 PHE A CA 1
ATOM 758 C C . PHE A 1 95 ? 11.881 2.243 -12.147 1.00 77.00 95 PHE A C 1
ATOM 760 O O . PHE A 1 95 ? 11.476 2.116 -13.303 1.00 77.00 95 PHE A O 1
ATOM 767 N N . THR A 1 96 ? 12.490 1.247 -11.503 1.00 77.88 96 THR A N 1
ATOM 768 C CA . THR A 1 96 ? 12.664 -0.103 -12.059 1.00 77.88 96 THR A CA 1
ATOM 769 C C . THR A 1 96 ? 12.086 -1.160 -11.126 1.00 77.88 96 THR A C 1
ATOM 771 O O . THR A 1 96 ? 11.993 -0.969 -9.914 1.00 77.88 96 THR A O 1
ATOM 774 N N . TYR A 1 97 ? 11.714 -2.312 -11.693 1.00 75.31 97 TYR A N 1
ATOM 775 C CA . TYR A 1 97 ? 11.201 -3.454 -10.926 1.00 75.31 97 TYR A CA 1
ATOM 776 C C . TYR A 1 97 ? 12.196 -3.991 -9.884 1.00 75.31 97 TYR A C 1
ATOM 778 O O . TYR A 1 97 ? 11.768 -4.650 -8.943 1.00 75.31 97 TYR A O 1
ATOM 786 N N . ASP A 1 98 ? 13.486 -3.672 -10.017 1.00 75.19 98 ASP A N 1
ATOM 787 C CA . ASP A 1 98 ? 14.540 -4.044 -9.064 1.00 75.19 98 ASP A CA 1
ATOM 788 C C . ASP A 1 98 ? 14.387 -3.337 -7.706 1.00 75.19 98 ASP A C 1
ATOM 790 O O . ASP A 1 98 ? 14.937 -3.786 -6.705 1.00 75.19 98 ASP A O 1
ATOM 794 N N . MET A 1 99 ? 13.627 -2.237 -7.659 1.00 74.19 99 MET A N 1
ATOM 795 C CA . MET A 1 99 ? 13.326 -1.499 -6.426 1.00 74.19 99 MET A CA 1
ATOM 796 C C . MET A 1 99 ? 12.206 -2.144 -5.605 1.00 74.19 99 MET A C 1
ATOM 798 O O . MET A 1 99 ? 11.973 -1.754 -4.461 1.00 74.19 99 MET A O 1
ATOM 802 N N . LEU A 1 100 ? 11.477 -3.100 -6.184 1.00 77.00 100 LEU A N 1
ATOM 803 C CA . LEU A 1 100 ? 10.420 -3.817 -5.486 1.00 77.00 100 LEU A CA 1
ATOM 804 C C . LEU A 1 100 ? 11.020 -5.033 -4.770 1.00 77.00 100 LEU A C 1
ATOM 806 O O . LEU A 1 100 ? 11.795 -5.777 -5.376 1.00 77.00 100 LEU A O 1
ATOM 810 N N . PRO A 1 101 ? 10.640 -5.294 -3.508 1.00 73.88 101 PRO A N 1
ATOM 811 C CA . PRO A 1 101 ? 11.122 -6.467 -2.796 1.00 73.88 101 PRO A CA 1
ATOM 812 C C . PRO A 1 101 ? 10.711 -7.738 -3.545 1.00 73.88 101 PRO A C 1
ATOM 814 O O . PRO A 1 101 ? 9.543 -7.915 -3.901 1.00 73.88 101 PRO A O 1
ATOM 817 N N . SER A 1 102 ? 11.663 -8.639 -3.790 1.00 69.00 102 SER A N 1
ATOM 818 C CA . SER A 1 102 ? 11.365 -9.931 -4.403 1.00 69.00 102 SER A CA 1
ATOM 819 C C . SER A 1 102 ? 10.859 -10.901 -3.339 1.00 69.00 102 SER A C 1
ATOM 821 O O . SER A 1 102 ? 11.627 -11.343 -2.485 1.00 69.00 102 SER A O 1
ATOM 823 N N . VAL A 1 103 ? 9.583 -11.277 -3.409 1.00 65.50 103 VAL A N 1
ATOM 824 C CA . VAL A 1 103 ? 9.058 -12.409 -2.633 1.00 65.50 103 VAL A CA 1
ATOM 825 C C . VAL A 1 103 ? 9.452 -13.703 -3.355 1.00 65.50 103 VAL A C 1
ATOM 827 O O . VAL A 1 103 ? 8.659 -14.290 -4.098 1.00 65.50 103 VAL A O 1
ATOM 830 N N . ASN A 1 104 ? 10.715 -14.103 -3.207 1.00 63.59 104 ASN A N 1
ATOM 831 C CA . ASN A 1 104 ? 11.211 -15.395 -3.680 1.00 63.59 104 ASN A CA 1
ATOM 832 C C . ASN A 1 104 ? 11.093 -16.426 -2.548 1.00 63.59 104 ASN A C 1
ATOM 834 O O . ASN A 1 104 ? 11.351 -16.093 -1.392 1.00 63.59 104 ASN A O 1
ATOM 838 N N . ASN A 1 105 ? 10.665 -17.643 -2.901 1.00 50.06 105 ASN A N 1
ATOM 839 C CA . ASN A 1 105 ? 10.733 -18.811 -2.016 1.00 50.06 105 ASN A CA 1
ATOM 840 C C . ASN A 1 105 ? 12.159 -19.358 -1.991 1.00 50.06 105 ASN A C 1
ATOM 842 O O . ASN A 1 105 ? 12.816 -19.263 -3.055 1.00 50.06 105 ASN A O 1
#

Secondary structure (DSSP, 8-state):
-------PPP----------PPPP-------HHHHHHHHHHHHHHHHHHHHHHHHHHHH-HHHHHHHHHHHHHHHHHHHHHHHHHHHHHTT-TT--GGGS-----

Nearest PDB structures (foldseek):
  6tz4-assembly1_JB  TM=8.236E-01  e=9.165E+00  Homo sapiens

Solvent-accessible surface area (backbone atoms only — not comparable to full-atom values): 6358 Å² total; per-residue (Å²): 136,88,83,81,80,80,81,74,78,76,82,76,74,76,79,76,72,82,68,68,76,75,76,79,79,80,76,78,68,74,50,59,64,42,54,54,48,16,50,47,28,30,53,53,13,51,52,33,41,53,52,25,53,56,42,29,76,74,64,34,62,85,76,23,50,66,41,44,50,54,13,50,70,25,29,56,57,7,48,53,49,41,48,54,50,50,41,39,75,70,63,47,85,92,55,58,65,84,79,50,74,75,82,72,132